Protein AF-A0A7T6VQX2-F1 (afdb_monomer_lite)

Foldseek 3Di:
DVVVLVVVCVVCLVVQLVLVCVPPVDNVVSNVLSVVLSVVCVVCVVVDPCPDDPNVVSNVSSVVSVVVVVVVVVVVVD

pLDDT: mean 91.82, std 10.26, range [51.34, 98.56]

Radius of gyration: 13.03 Å; chains: 1; bounding box: 29×19×43 Å

Sequence (78 aa):
MEIEFDEIYKIYFKDVFLFIKSICKNESLAEEIAQETFFKALKSIDGFDGKVDIKIWLFTIAKNTYYSHYKKEKKDTI

Secondary structure (DSSP, 8-state):
-HHHHHHHHHHHHHHHHHHHHHHH--HHHHHHHHHHHHHHHHHHGGG--SSS-HHHHHHHHHHHHHHHHHHHHHHHT-

Structure (mmCIF, N/CA/C/O backbone):
data_AF-A0A7T6VQX2-F1
#
_entry.id   AF-A0A7T6VQX2-F1
#
loop_
_atom_site.group_PDB
_atom_site.id
_atom_site.type_symbol
_atom_site.label_atom_id
_atom_site.label_alt_id
_atom_site.label_comp_id
_atom_site.label_asym_id
_atom_site.label_entity_id
_atom_site.label_seq_id
_atom_site.pdbx_PDB_ins_code
_atom_site.Cartn_x
_atom_site.Cartn_y
_atom_site.Cartn_z
_atom_site.occupancy
_atom_site.B_iso_or_equiv
_atom_site.auth_seq_id
_atom_site.auth_comp_id
_atom_site.auth_asym_id
_atom_site.auth_atom_id
_atom_site.pdbx_PDB_model_num
ATOM 1 N N . MET A 1 1 ? 11.189 7.063 -14.969 1.00 60.03 1 MET A N 1
ATOM 2 C CA . MET A 1 1 ? 11.015 7.190 -13.507 1.00 60.03 1 MET A CA 1
ATOM 3 C C . MET A 1 1 ? 9.594 7.566 -13.097 1.00 60.03 1 MET A C 1
ATOM 5 O O . MET A 1 1 ? 8.885 6.657 -12.702 1.00 60.03 1 MET A O 1
ATOM 9 N N . GLU A 1 2 ? 9.114 8.816 -13.218 1.00 62.06 2 GLU A N 1
ATOM 10 C CA . GLU A 1 2 ? 7.730 9.143 -12.782 1.00 62.06 2 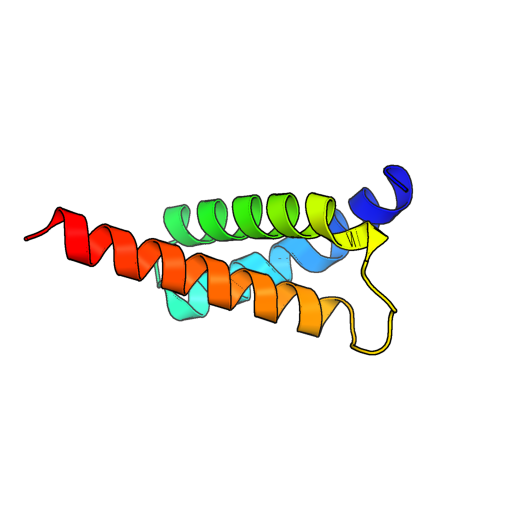GLU A CA 1
ATOM 11 C C 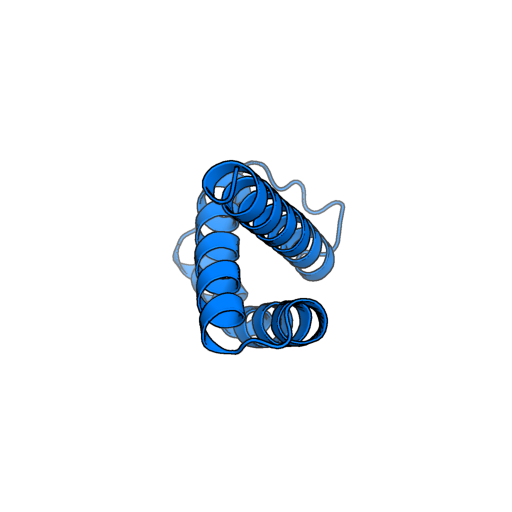. GLU A 1 2 ? 6.644 8.402 -13.582 1.00 62.06 2 GLU A C 1
ATOM 13 O O . GLU A 1 2 ? 5.691 7.891 -13.000 1.00 62.06 2 GLU A O 1
ATOM 18 N N . ILE A 1 3 ? 6.827 8.270 -14.902 1.00 63.28 3 ILE A N 1
ATOM 19 C CA . ILE A 1 3 ? 5.890 7.549 -15.783 1.00 63.28 3 ILE A CA 1
ATOM 20 C C . ILE A 1 3 ? 5.822 6.050 -15.430 1.00 63.28 3 ILE A C 1
ATOM 22 O O . ILE A 1 3 ? 4.743 5.472 -15.428 1.00 63.28 3 ILE A O 1
ATOM 26 N N . GLU A 1 4 ? 6.948 5.429 -15.067 1.00 83.44 4 GLU A N 1
ATOM 27 C CA . GLU A 1 4 ? 7.002 4.000 -14.705 1.00 83.44 4 GLU A CA 1
ATOM 28 C C . GLU A 1 4 ? 6.346 3.730 -13.344 1.00 83.44 4 GLU A C 1
ATOM 30 O O . GLU A 1 4 ? 5.703 2.700 -13.146 1.00 83.44 4 GLU A O 1
ATOM 35 N N . PHE A 1 5 ? 6.465 4.663 -12.395 1.00 89.38 5 PHE A N 1
ATOM 36 C CA . PHE A 1 5 ? 5.834 4.502 -11.088 1.00 89.38 5 PHE A CA 1
ATOM 37 C C . PHE A 1 5 ? 4.310 4.681 -11.145 1.00 89.38 5 PHE A C 1
ATOM 39 O O . PHE A 1 5 ? 3.588 3.997 -10.420 1.00 89.38 5 PHE A O 1
ATOM 46 N N . ASP A 1 6 ? 3.806 5.553 -12.020 1.00 93.12 6 ASP A N 1
ATOM 47 C CA . ASP A 1 6 ? 2.365 5.707 -12.254 1.00 93.12 6 ASP A CA 1
ATOM 48 C C . ASP A 1 6 ? 1.719 4.400 -12.759 1.00 93.12 6 ASP A C 1
ATOM 50 O O . ASP A 1 6 ? 0.628 4.031 -12.318 1.00 93.12 6 ASP A O 1
ATOM 54 N N . GLU A 1 7 ? 2.414 3.631 -13.603 1.00 93.56 7 GLU A N 1
ATOM 55 C CA . GLU A 1 7 ? 1.951 2.304 -14.033 1.00 93.56 7 GLU A CA 1
ATOM 56 C C . GLU A 1 7 ? 1.908 1.308 -12.868 1.00 93.56 7 GLU A C 1
ATOM 58 O O . GLU A 1 7 ? 0.902 0.621 -12.675 1.00 93.56 7 GLU A O 1
ATOM 63 N N . ILE A 1 8 ? 2.955 1.281 -12.036 1.00 94.19 8 ILE A N 1
ATOM 64 C CA . ILE A 1 8 ? 2.991 0.464 -10.812 1.00 94.19 8 ILE A CA 1
ATOM 65 C C . ILE A 1 8 ? 1.819 0.837 -9.895 1.00 94.19 8 ILE A C 1
ATOM 67 O O . ILE A 1 8 ? 1.124 -0.043 -9.383 1.00 94.19 8 ILE A O 1
ATOM 71 N N . TYR A 1 9 ? 1.558 2.131 -9.707 1.00 95.69 9 TYR A N 1
ATOM 72 C CA . TYR A 1 9 ? 0.432 2.608 -8.912 1.00 95.69 9 TYR A CA 1
ATOM 73 C C . TYR A 1 9 ? -0.901 2.097 -9.470 1.00 95.69 9 TYR A C 1
ATOM 75 O O . TYR A 1 9 ? -1.664 1.449 -8.752 1.00 95.69 9 TYR A O 1
ATOM 83 N N . LYS A 1 10 ? -1.162 2.308 -10.763 1.00 95.88 10 LYS A N 1
ATOM 84 C CA . LYS A 1 10 ? -2.409 1.882 -11.418 1.00 95.88 10 LYS A CA 1
ATOM 85 C C . LYS A 1 10 ? -2.639 0.374 -11.332 1.00 95.88 10 LYS A C 1
ATOM 87 O O . LYS A 1 10 ? -3.779 -0.051 -11.149 1.00 95.88 10 LYS A O 1
ATOM 92 N N . ILE A 1 11 ? -1.579 -0.426 -11.442 1.00 96.62 11 ILE A N 1
ATOM 93 C CA . ILE A 1 11 ? -1.663 -1.891 -11.395 1.00 96.62 11 ILE A CA 1
ATOM 94 C C . ILE A 1 11 ? -1.891 -2.387 -9.961 1.00 96.62 11 ILE A C 1
ATOM 96 O O . ILE A 1 11 ? -2.751 -3.238 -9.736 1.00 96.62 11 ILE A O 1
ATOM 100 N N . TYR A 1 12 ? -1.144 -1.869 -8.982 1.00 97.88 12 TYR A N 1
ATOM 101 C CA . TYR A 1 12 ? -1.059 -2.492 -7.658 1.00 97.88 12 TYR A CA 1
ATOM 102 C C . TYR A 1 12 ? -1.833 -1.773 -6.551 1.00 97.88 12 TYR A C 1
ATOM 104 O O . TYR A 1 12 ? -2.009 -2.358 -5.480 1.00 97.88 12 TYR A O 1
ATOM 112 N N . PHE A 1 13 ? -2.327 -0.546 -6.759 1.00 97.88 13 PHE A N 1
ATOM 113 C CA . PHE A 1 13 ? -3.006 0.207 -5.696 1.00 97.88 13 PHE A CA 1
ATOM 114 C C . PHE A 1 13 ? -4.199 -0.554 -5.118 1.00 97.88 13 PHE A C 1
ATOM 116 O O . PHE A 1 13 ? -4.309 -0.716 -3.902 1.00 97.88 13 PHE A O 1
ATOM 123 N N . LYS A 1 14 ? -5.057 -1.095 -5.990 1.00 98.00 14 LYS A N 1
ATOM 124 C CA . LYS A 1 14 ? -6.233 -1.865 -5.570 1.00 98.00 14 LYS A CA 1
ATOM 125 C C . LYS A 1 14 ? -5.851 -3.124 -4.789 1.00 98.00 14 LYS A C 1
ATOM 127 O O . LYS A 1 14 ? -6.501 -3.438 -3.796 1.00 98.00 14 LYS A O 1
ATOM 132 N N . ASP A 1 15 ? -4.792 -3.815 -5.200 1.00 98.19 15 ASP A N 1
ATOM 133 C CA . ASP A 1 15 ? -4.307 -5.018 -4.521 1.00 98.19 15 ASP A CA 1
ATOM 134 C C . ASP A 1 15 ? -3.794 -4.701 -3.112 1.00 98.19 15 ASP A C 1
ATOM 136 O O . ASP A 1 15 ? -4.143 -5.388 -2.151 1.00 98.19 15 ASP A O 1
ATOM 140 N N . VAL A 1 16 ? -3.003 -3.633 -2.975 1.00 98.44 16 VAL A N 1
ATOM 141 C CA . VAL A 1 16 ? -2.492 -3.157 -1.680 1.00 98.44 16 VAL A CA 1
ATOM 142 C C . VAL A 1 16 ? -3.640 -2.704 -0.779 1.00 98.44 16 VAL A C 1
ATOM 144 O O . VAL A 1 16 ? -3.694 -3.092 0.388 1.00 98.44 16 VAL A O 1
ATOM 147 N N . PHE A 1 17 ? -4.588 -1.936 -1.319 1.00 98.56 17 PHE A N 1
ATOM 148 C CA . PHE A 1 17 ? -5.778 -1.497 -0.594 1.00 98.56 17 PHE A CA 1
ATOM 149 C C . PHE A 1 17 ? -6.589 -2.684 -0.064 1.00 98.56 17 PHE A C 1
ATOM 151 O O . PHE A 1 17 ? -6.898 -2.737 1.126 1.00 98.56 17 PHE A O 1
ATOM 158 N N . LEU A 1 18 ? -6.901 -3.671 -0.912 1.00 98.44 18 LEU A N 1
ATOM 159 C CA . LEU A 1 18 ? -7.661 -4.855 -0.501 1.00 98.44 18 LEU A CA 1
ATOM 160 C C . LEU A 1 18 ? -6.902 -5.688 0.535 1.00 98.44 18 LEU A C 1
ATOM 162 O O . LEU A 1 18 ? -7.509 -6.173 1.493 1.00 98.44 18 LEU A O 1
ATOM 166 N N . PHE A 1 19 ? -5.581 -5.814 0.384 1.00 98.25 19 PHE A N 1
ATOM 167 C CA . PHE A 1 19 ? -4.727 -6.470 1.367 1.00 98.25 19 PHE A CA 1
ATOM 168 C C . PHE A 1 19 ? -4.824 -5.787 2.735 1.00 98.25 19 PHE A C 1
ATOM 170 O O . PHE A 1 19 ? -5.128 -6.454 3.724 1.00 98.25 19 PHE A O 1
ATOM 177 N N . ILE A 1 20 ? -4.665 -4.465 2.811 1.00 98.25 20 ILE A N 1
ATOM 178 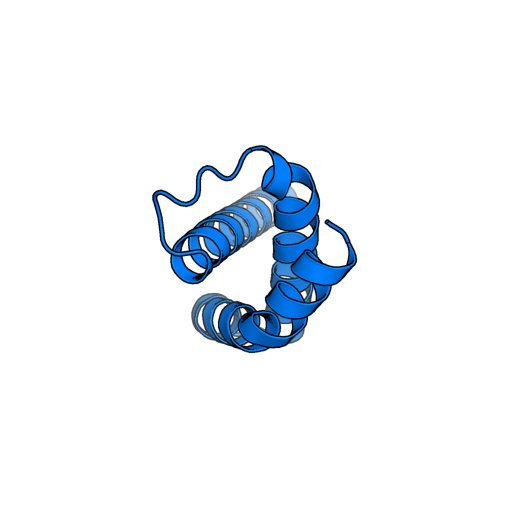C CA . ILE A 1 20 ? -4.755 -3.748 4.090 1.00 98.25 20 ILE A CA 1
ATOM 179 C C . ILE A 1 20 ? -6.175 -3.758 4.648 1.00 98.25 20 ILE A C 1
ATOM 181 O O . ILE A 1 20 ? -6.348 -4.042 5.833 1.00 98.25 20 ILE A O 1
ATOM 185 N N . LYS A 1 21 ? -7.199 -3.563 3.811 1.00 98.38 21 LYS A N 1
ATOM 186 C CA . LYS A 1 21 ? -8.610 -3.668 4.215 1.00 98.38 21 LYS A CA 1
ATOM 187 C C . LYS A 1 21 ? -8.916 -5.030 4.834 1.00 98.38 21 LYS A C 1
ATOM 189 O O . LYS A 1 21 ? -9.685 -5.118 5.793 1.00 98.38 21 LYS A O 1
ATOM 194 N N . SER A 1 22 ? -8.281 -6.097 4.342 1.00 97.81 22 SER A N 1
ATOM 195 C CA . SER A 1 22 ? -8.420 -7.435 4.919 1.00 97.81 22 SER A CA 1
ATOM 196 C C . SER A 1 22 ? -7.852 -7.550 6.341 1.00 97.81 22 SER A C 1
ATOM 198 O O . SER A 1 22 ? -8.361 -8.369 7.109 1.00 97.81 22 SER A O 1
ATOM 200 N N . ILE A 1 23 ? -6.872 -6.715 6.705 1.00 94.81 23 ILE A N 1
ATOM 201 C 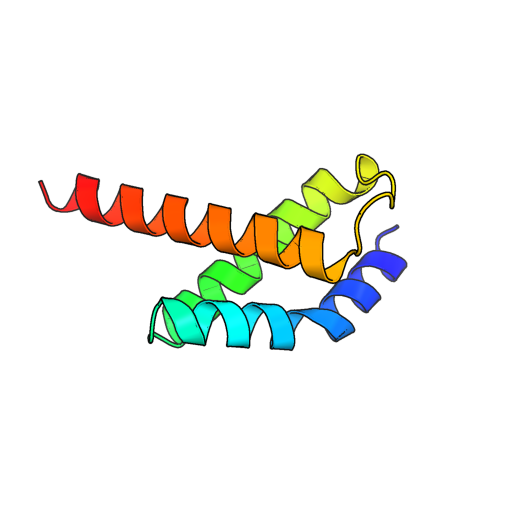CA . ILE A 1 23 ? -6.196 -6.701 8.009 1.00 94.81 23 ILE A CA 1
ATOM 202 C C . ILE A 1 23 ? -6.885 -5.730 8.973 1.00 94.81 23 ILE A C 1
ATOM 204 O O . ILE A 1 23 ? -7.269 -6.131 10.067 1.00 94.81 23 ILE A O 1
ATOM 208 N N . CYS A 1 24 ? -7.065 -4.468 8.576 1.00 94.44 24 CYS A N 1
ATOM 209 C CA . CYS A 1 24 ? -7.576 -3.422 9.463 1.00 94.44 24 CYS A CA 1
ATOM 210 C C . CYS A 1 24 ? -9.106 -3.413 9.592 1.00 94.44 24 CYS A C 1
ATOM 212 O O . CYS A 1 24 ? -9.630 -2.803 10.519 1.00 94.44 24 CYS A O 1
ATOM 214 N N . LYS A 1 25 ? -9.824 -4.069 8.666 1.00 95.19 25 LYS A N 1
ATOM 215 C CA . LYS A 1 25 ? -11.298 -4.104 8.599 1.00 95.19 25 LYS A CA 1
ATOM 216 C C . LYS A 1 25 ? -11.961 -2.716 8.578 1.00 95.19 25 LYS A C 1
ATOM 218 O O . LYS A 1 25 ? -13.137 -2.596 8.903 1.00 95.19 25 LYS A O 1
ATOM 223 N N . ASN A 1 26 ? -11.232 -1.686 8.156 1.00 96.38 26 ASN A N 1
ATOM 224 C CA . ASN A 1 26 ? -11.702 -0.310 8.051 1.00 96.38 26 ASN A CA 1
ATOM 225 C C . ASN A 1 26 ? -11.319 0.243 6.673 1.00 96.38 26 ASN A C 1
ATOM 227 O O . ASN A 1 26 ? -10.156 0.203 6.287 1.00 96.38 26 ASN A O 1
ATOM 231 N N . GLU A 1 27 ? -12.305 0.723 5.919 1.00 97.00 27 GLU A N 1
ATOM 232 C CA . GLU A 1 27 ? -12.095 1.208 4.553 1.00 97.00 27 GLU A CA 1
ATOM 233 C C . GLU A 1 27 ? -11.266 2.493 4.498 1.00 97.00 27 GLU A C 1
ATOM 235 O O . GLU A 1 27 ? -10.273 2.530 3.777 1.00 97.00 27 GLU A O 1
ATOM 240 N N . SER A 1 28 ? -11.621 3.493 5.309 1.00 97.06 28 SER A N 1
ATOM 241 C CA . SER A 1 28 ? -10.915 4.777 5.365 1.00 97.06 28 SER A CA 1
ATOM 242 C C . SER A 1 28 ? -9.454 4.589 5.766 1.00 97.06 28 SER A C 1
ATOM 244 O O . SER A 1 28 ? -8.557 5.126 5.126 1.00 97.06 28 SER A O 1
ATOM 246 N N . LEU A 1 29 ? -9.205 3.768 6.791 1.00 96.25 29 LEU A N 1
ATOM 247 C CA . LEU A 1 29 ? -7.845 3.469 7.232 1.00 96.25 29 LEU A CA 1
ATOM 248 C C . LEU A 1 29 ? -7.079 2.663 6.175 1.00 96.25 29 LEU A C 1
ATOM 250 O O . LEU A 1 29 ? -5.888 2.873 5.977 1.00 96.25 29 LEU A O 1
ATOM 254 N N . ALA A 1 30 ? -7.732 1.726 5.484 1.00 98.00 30 ALA A N 1
ATOM 255 C CA . ALA A 1 30 ? -7.076 0.980 4.415 1.00 98.00 30 ALA A CA 1
ATOM 256 C C . ALA A 1 30 ? -6.644 1.884 3.259 1.00 98.00 30 ALA A C 1
ATOM 258 O O . ALA A 1 30 ? -5.557 1.690 2.717 1.00 98.00 30 ALA A O 1
ATOM 259 N N . GLU A 1 31 ? -7.477 2.857 2.895 1.00 98.00 31 GLU A N 1
ATOM 260 C CA . GLU A 1 31 ? -7.159 3.838 1.866 1.00 98.00 31 GLU A CA 1
ATOM 261 C C . GLU A 1 31 ? -5.989 4.733 2.286 1.00 98.00 31 GLU A C 1
ATOM 263 O O . GLU A 1 31 ? -5.025 4.856 1.531 1.00 98.00 31 GLU A O 1
ATOM 268 N N . GLU A 1 32 ? -6.011 5.266 3.510 1.00 97.38 32 GLU A N 1
ATOM 269 C CA . GLU A 1 32 ? -4.920 6.078 4.063 1.00 97.38 32 GLU A CA 1
ATOM 270 C C . GLU A 1 32 ? -3.583 5.320 4.051 1.00 97.38 32 GLU A C 1
ATOM 272 O O . GLU A 1 32 ? -2.582 5.796 3.508 1.00 97.38 32 GLU A O 1
ATOM 277 N N . ILE A 1 33 ? -3.570 4.088 4.571 1.00 98.06 33 ILE A N 1
ATOM 278 C CA . ILE A 1 33 ? -2.367 3.251 4.593 1.00 98.06 33 ILE A CA 1
ATOM 279 C C . ILE A 1 33 ? -1.903 2.908 3.175 1.00 98.06 33 ILE A C 1
ATOM 281 O O . ILE A 1 33 ? -0.695 2.878 2.922 1.00 98.06 33 ILE A O 1
ATOM 285 N N . ALA A 1 34 ? -2.817 2.635 2.240 1.00 98.12 34 ALA A N 1
ATOM 286 C CA . ALA A 1 34 ? -2.455 2.368 0.851 1.00 98.12 34 ALA A CA 1
ATOM 287 C C . ALA A 1 34 ? -1.798 3.599 0.209 1.00 98.12 34 ALA A C 1
ATOM 289 O O . ALA A 1 34 ? -0.730 3.474 -0.387 1.00 98.12 34 ALA A O 1
ATOM 290 N N . GLN A 1 35 ? -2.360 4.795 0.391 1.00 97.62 35 GLN A N 1
ATOM 291 C CA . GLN A 1 35 ? -1.760 6.039 -0.099 1.00 97.62 35 GLN A CA 1
ATOM 292 C C . GLN A 1 35 ? -0.360 6.266 0.497 1.00 97.62 35 GLN A C 1
ATOM 294 O O . GLN A 1 35 ? 0.603 6.486 -0.243 1.00 97.62 35 GLN A O 1
ATOM 299 N N . GLU A 1 36 ? -0.206 6.120 1.818 1.00 97.75 36 GLU A N 1
ATOM 300 C CA . GLU A 1 36 ? 1.093 6.265 2.487 1.00 97.75 36 GLU A CA 1
ATOM 301 C C . GLU A 1 36 ? 2.109 5.210 2.007 1.00 97.75 36 GLU A C 1
ATOM 303 O O . GLU A 1 36 ? 3.300 5.500 1.861 1.00 97.75 36 GLU A O 1
ATOM 308 N N . THR A 1 37 ? 1.647 3.993 1.704 1.00 97.94 37 THR A N 1
ATOM 309 C CA . THR A 1 37 ? 2.480 2.920 1.140 1.00 97.94 37 THR A CA 1
ATOM 310 C C . THR A 1 37 ? 3.102 3.346 -0.181 1.00 97.94 37 THR A C 1
ATOM 312 O O . THR A 1 37 ? 4.320 3.246 -0.334 1.00 97.94 37 THR A O 1
ATOM 315 N N . PHE A 1 38 ? 2.300 3.842 -1.126 1.00 97.38 38 PHE A N 1
ATOM 316 C CA . PHE A 1 38 ? 2.813 4.263 -2.430 1.00 97.38 38 PHE A CA 1
ATOM 317 C C . PHE A 1 38 ? 3.678 5.518 -2.331 1.00 97.38 38 PHE A C 1
ATOM 319 O O . PHE A 1 38 ? 4.676 5.616 -3.036 1.00 97.38 38 PHE A O 1
ATOM 326 N N . PHE A 1 39 ? 3.391 6.424 -1.394 1.00 96.44 39 PHE A N 1
ATOM 327 C CA . PHE A 1 39 ? 4.274 7.557 -1.121 1.00 96.44 39 PHE A CA 1
ATOM 328 C C . PHE A 1 39 ? 5.660 7.115 -0.618 1.00 96.44 39 PHE A C 1
ATOM 330 O O . PHE A 1 39 ? 6.687 7.626 -1.068 1.00 96.44 39 PHE A O 1
ATOM 337 N N . LYS A 1 40 ? 5.719 6.135 0.292 1.00 96.25 40 LYS A N 1
ATOM 338 C CA . LYS A 1 40 ? 6.989 5.554 0.765 1.00 96.25 40 LYS A CA 1
ATOM 339 C C . LYS A 1 40 ? 7.708 4.762 -0.320 1.00 96.25 40 LYS A C 1
ATOM 341 O O . LYS A 1 40 ? 8.933 4.842 -0.410 1.00 96.25 40 LYS A O 1
ATOM 346 N N . ALA A 1 41 ? 6.956 4.016 -1.125 1.00 96.00 41 ALA A N 1
ATOM 347 C CA . ALA A 1 41 ? 7.490 3.265 -2.250 1.00 96.00 41 ALA A CA 1
ATOM 348 C C . ALA A 1 41 ? 8.119 4.207 -3.282 1.00 96.00 41 ALA A C 1
ATOM 350 O O . ALA A 1 41 ? 9.266 3.987 -3.646 1.00 96.00 41 ALA A O 1
ATOM 351 N N . LEU A 1 42 ? 7.450 5.306 -3.648 1.00 94.88 42 LEU A N 1
ATOM 352 C CA . LEU A 1 42 ? 7.993 6.321 -4.557 1.00 94.88 42 LEU A CA 1
ATOM 353 C C . LEU A 1 42 ? 9.323 6.893 -4.050 1.00 94.88 42 LEU A C 1
ATOM 355 O O . LEU A 1 42 ? 10.255 7.063 -4.821 1.00 94.88 42 LEU A O 1
ATOM 359 N N . LYS A 1 43 ? 9.452 7.132 -2.740 1.00 93.81 43 LYS A N 1
ATOM 360 C CA . LYS A 1 43 ? 10.708 7.615 -2.136 1.00 93.81 43 LYS A CA 1
ATOM 361 C C . LYS A 1 43 ? 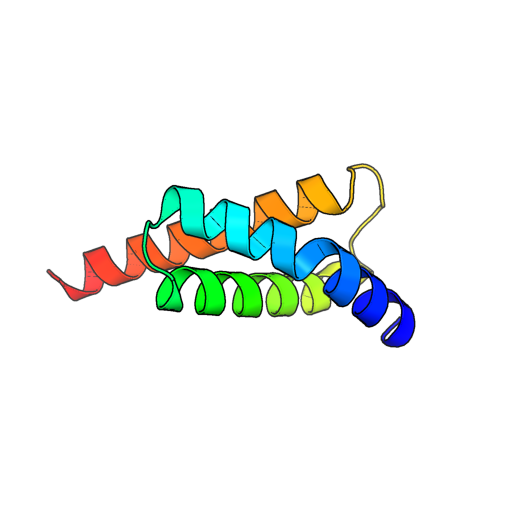11.833 6.582 -2.099 1.00 93.81 43 LYS A C 1
ATOM 363 O O . LYS A 1 43 ? 12.979 6.952 -1.878 1.00 93.81 43 LYS A O 1
ATOM 368 N N . SER A 1 44 ? 11.500 5.301 -2.221 1.00 93.00 44 SER A N 1
ATOM 369 C CA . SER A 1 44 ? 12.441 4.189 -2.045 1.00 93.00 44 SER A CA 1
ATOM 370 C C . SER A 1 44 ? 12.696 3.417 -3.342 1.00 93.00 44 SER A C 1
ATOM 372 O O . SER A 1 44 ? 13.523 2.508 -3.342 1.00 93.00 44 SER A O 1
ATOM 374 N N . ILE A 1 45 ? 11.987 3.749 -4.427 1.00 91.25 45 ILE A N 1
ATOM 375 C CA . ILE A 1 45 ? 12.007 2.998 -5.686 1.00 91.25 45 ILE A CA 1
ATOM 376 C C . ILE A 1 45 ? 13.378 3.046 -6.363 1.00 91.25 45 ILE A C 1
ATOM 378 O O . ILE A 1 45 ? 13.802 2.045 -6.925 1.00 91.25 45 ILE A O 1
ATOM 382 N N . ASP A 1 46 ? 14.121 4.144 -6.217 1.00 90.00 46 ASP A N 1
ATOM 383 C CA . ASP A 1 46 ? 15.471 4.283 -6.782 1.00 90.00 46 ASP A CA 1
ATOM 384 C C . ASP A 1 46 ? 16.471 3.271 -6.192 1.00 90.00 46 ASP A C 1
ATOM 386 O O . ASP A 1 46 ? 17.481 2.948 -6.812 1.00 90.00 46 ASP A O 1
ATOM 390 N N . GLY A 1 47 ? 16.195 2.759 -4.986 1.00 88.38 47 GLY A N 1
ATOM 391 C CA . GLY A 1 47 ? 16.990 1.723 -4.323 1.00 88.38 47 GLY A CA 1
ATOM 392 C C . GLY A 1 47 ? 16.462 0.301 -4.525 1.00 88.38 47 GLY A C 1
ATOM 393 O O . GLY A 1 47 ? 17.010 -0.638 -3.947 1.00 88.38 47 GLY A O 1
ATOM 394 N N . PHE A 1 48 ? 15.384 0.123 -5.290 1.00 89.00 48 PHE A N 1
ATOM 395 C CA . PHE A 1 48 ? 14.800 -1.185 -5.546 1.00 89.00 48 PHE A CA 1
ATOM 396 C C . PHE A 1 48 ? 15.625 -1.939 -6.596 1.00 89.00 48 PHE A C 1
ATOM 398 O O . PHE A 1 48 ? 15.691 -1.552 -7.757 1.00 89.00 48 PHE A O 1
ATOM 405 N N . ASP A 1 49 ? 16.252 -3.042 -6.187 1.00 88.06 49 ASP A N 1
ATOM 406 C CA . ASP A 1 49 ? 17.168 -3.819 -7.031 1.00 88.06 49 ASP A CA 1
ATOM 407 C C . ASP A 1 49 ? 16.483 -4.919 -7.863 1.00 88.06 49 ASP A C 1
ATOM 409 O O . ASP A 1 49 ? 17.159 -5.698 -8.535 1.00 88.06 49 ASP A O 1
ATOM 413 N N . GLY A 1 50 ? 15.149 -5.013 -7.801 1.00 88.44 50 GLY A N 1
ATOM 414 C CA . GLY A 1 50 ? 14.360 -5.986 -8.557 1.00 88.44 50 GLY A CA 1
ATOM 415 C C . GLY A 1 50 ? 14.555 -7.449 -8.142 1.00 88.44 50 GLY A C 1
ATOM 416 O O . GLY A 1 50 ? 14.034 -8.337 -8.814 1.00 88.44 50 GLY A O 1
ATOM 417 N N . LYS A 1 51 ? 15.277 -7.741 -7.048 1.00 92.00 51 LYS A N 1
ATOM 418 C CA . LYS A 1 51 ? 15.496 -9.130 -6.594 1.00 92.00 51 LYS A CA 1
ATOM 419 C C . LYS A 1 51 ? 14.242 -9.795 -6.038 1.00 92.00 51 LYS A C 1
ATOM 421 O O . LYS A 1 51 ? 14.174 -11.020 -5.968 1.00 92.00 51 LYS A O 1
ATOM 426 N N . VAL A 1 52 ? 13.277 -8.995 -5.599 1.00 92.38 52 VAL A N 1
ATOM 427 C CA . VAL A 1 52 ? 11.971 -9.455 -5.126 1.00 92.38 52 VAL A CA 1
ATOM 428 C C . VAL A 1 52 ? 10.891 -8.921 -6.051 1.00 92.38 52 VAL A C 1
ATOM 430 O O . VAL A 1 52 ? 11.041 -7.848 -6.624 1.00 92.38 52 VAL A O 1
ATOM 433 N N . ASP A 1 53 ? 9.790 -9.654 -6.181 1.00 94.31 53 ASP A N 1
ATOM 434 C CA . ASP A 1 53 ? 8.641 -9.192 -6.958 1.00 94.31 53 ASP A CA 1
ATOM 435 C C . ASP A 1 53 ? 8.101 -7.863 -6.391 1.00 94.31 53 ASP A C 1
ATOM 437 O O . ASP A 1 53 ? 7.944 -7.710 -5.172 1.00 94.31 53 ASP A O 1
ATOM 441 N N . ILE A 1 54 ? 7.808 -6.901 -7.272 1.00 94.44 54 ILE A N 1
ATOM 442 C CA . ILE A 1 54 ? 7.343 -5.558 -6.895 1.00 94.44 54 ILE A CA 1
ATOM 443 C C . ILE A 1 54 ? 6.075 -5.608 -6.030 1.00 94.44 54 ILE A C 1
ATOM 445 O O . ILE A 1 54 ? 5.943 -4.835 -5.082 1.00 94.44 54 ILE A O 1
ATOM 449 N N . LYS A 1 55 ? 5.172 -6.566 -6.269 1.00 95.19 55 LYS A N 1
ATOM 450 C CA . LYS A 1 55 ? 3.959 -6.762 -5.467 1.00 95.19 55 LYS A CA 1
ATOM 451 C C . LYS A 1 55 ? 4.301 -7.205 -4.047 1.00 95.19 55 LYS A C 1
ATOM 453 O O . LYS A 1 55 ? 3.734 -6.684 -3.086 1.00 95.19 55 LYS A O 1
ATOM 458 N N . ILE A 1 56 ? 5.252 -8.131 -3.898 1.00 96.69 56 ILE A N 1
ATOM 459 C CA . ILE A 1 56 ? 5.732 -8.601 -2.586 1.00 96.69 56 ILE A CA 1
ATOM 460 C C . ILE A 1 56 ? 6.404 -7.452 -1.826 1.00 96.69 56 ILE A C 1
ATOM 462 O O . ILE A 1 56 ? 6.188 -7.275 -0.620 1.00 96.69 56 ILE A O 1
ATOM 466 N N . TRP A 1 57 ? 7.191 -6.642 -2.532 1.00 97.25 57 TRP A N 1
ATOM 467 C CA . TRP A 1 57 ? 7.831 -5.463 -1.964 1.00 97.25 57 TRP A CA 1
ATOM 468 C C . TRP A 1 57 ? 6.805 -4.431 -1.475 1.00 97.25 57 TRP A C 1
ATOM 470 O O . TRP A 1 57 ? 6.852 -4.027 -0.311 1.00 97.25 57 TRP A O 1
ATOM 480 N N . LEU A 1 58 ? 5.804 -4.097 -2.296 1.00 97.75 58 LEU A N 1
ATOM 481 C CA . LEU A 1 58 ? 4.711 -3.193 -1.923 1.00 97.75 58 LEU A CA 1
ATOM 482 C C . LEU A 1 58 ? 3.924 -3.705 -0.708 1.00 97.75 58 LEU A C 1
ATOM 484 O O . LEU A 1 58 ? 3.652 -2.939 0.216 1.00 97.75 58 LEU A O 1
ATOM 488 N N . PHE A 1 59 ? 3.616 -5.004 -0.642 1.00 97.75 59 PHE A N 1
ATOM 489 C CA . PHE A 1 59 ? 2.929 -5.595 0.516 1.00 97.75 59 PHE A CA 1
ATOM 490 C C . PHE A 1 59 ? 3.765 -5.525 1.795 1.00 97.75 59 PHE A C 1
ATOM 492 O O . PHE A 1 59 ? 3.220 -5.348 2.889 1.00 97.75 59 PHE A O 1
ATOM 499 N N . THR A 1 60 ? 5.090 -5.609 1.674 1.00 97.12 60 THR A N 1
ATOM 500 C CA . THR 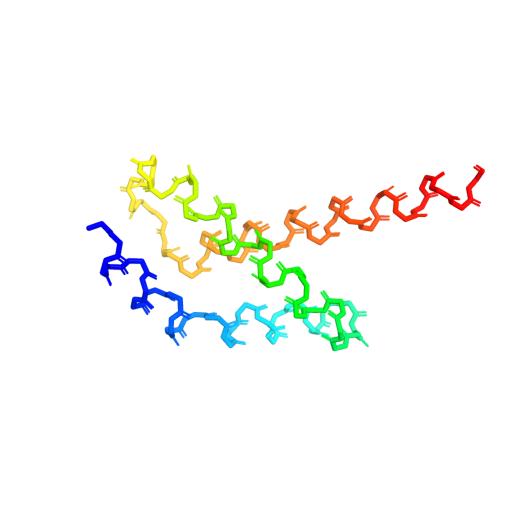A 1 60 ? 6.002 -5.435 2.809 1.00 97.12 60 THR A CA 1
ATOM 501 C C . THR A 1 60 ? 5.946 -4.004 3.342 1.00 97.12 60 THR A C 1
ATOM 503 O O . THR A 1 60 ? 5.788 -3.810 4.550 1.00 97.12 60 THR A O 1
ATOM 506 N N . ILE A 1 61 ? 5.998 -3.002 2.457 1.00 97.56 61 ILE A N 1
ATOM 507 C CA . ILE A 1 61 ? 5.859 -1.586 2.835 1.00 97.56 61 ILE A CA 1
ATOM 508 C C . ILE A 1 61 ? 4.486 -1.334 3.470 1.00 97.56 61 ILE A C 1
ATOM 510 O O . ILE A 1 61 ? 4.409 -0.689 4.520 1.00 97.56 61 ILE A O 1
ATOM 514 N N . ALA A 1 62 ? 3.418 -1.882 2.888 1.00 98.19 62 ALA A N 1
ATOM 515 C CA . ALA A 1 62 ? 2.053 -1.697 3.369 1.00 98.19 62 ALA A CA 1
ATOM 516 C C . ALA A 1 62 ? 1.860 -2.258 4.777 1.00 98.19 62 ALA A C 1
ATOM 518 O O . ALA A 1 62 ? 1.387 -1.566 5.680 1.00 98.19 62 ALA A O 1
ATOM 519 N N . LYS A 1 63 ? 2.318 -3.494 4.999 1.00 97.56 63 LYS A N 1
ATOM 520 C CA . LYS A 1 63 ? 2.276 -4.148 6.308 1.00 97.56 63 LYS A CA 1
ATOM 521 C C . LYS A 1 63 ? 3.045 -3.346 7.361 1.00 97.56 63 LYS A C 1
ATOM 523 O O . LYS A 1 63 ? 2.538 -3.120 8.458 1.00 97.56 63 LYS A O 1
ATOM 528 N N . ASN A 1 64 ? 4.251 -2.884 7.030 1.00 97.19 64 ASN A N 1
ATOM 529 C CA . ASN A 1 64 ? 5.067 -2.080 7.943 1.00 97.19 64 ASN A CA 1
ATOM 530 C C . ASN A 1 64 ? 4.417 -0.724 8.252 1.00 97.19 64 ASN A C 1
ATOM 532 O O . ASN A 1 64 ? 4.486 -0.249 9.388 1.00 97.19 64 ASN A O 1
ATOM 536 N N . THR A 1 65 ? 3.760 -0.117 7.262 1.00 97.44 65 THR A N 1
ATOM 537 C CA . THR A 1 65 ? 3.036 1.149 7.417 1.00 97.44 65 THR A CA 1
ATOM 538 C C . THR A 1 65 ? 1.839 0.978 8.346 1.00 97.44 65 THR A C 1
ATOM 540 O O . THR A 1 65 ? 1.741 1.705 9.332 1.00 97.44 65 THR A O 1
ATOM 543 N N . TYR A 1 66 ? 1.030 -0.064 8.144 1.00 97.00 66 TYR A N 1
ATOM 544 C CA . TYR A 1 66 ? -0.082 -0.396 9.035 1.00 97.00 66 TYR A CA 1
ATOM 545 C C . TYR A 1 66 ? 0.358 -0.634 10.485 1.00 97.00 66 TYR A C 1
ATOM 547 O O . TYR A 1 66 ? -0.190 -0.034 11.405 1.00 97.00 66 TYR A O 1
ATOM 555 N N . TYR A 1 67 ? 1.383 -1.460 10.723 1.00 95.12 67 TYR A N 1
ATOM 556 C CA . TYR A 1 67 ? 1.857 -1.695 12.093 1.00 95.12 67 TYR A CA 1
ATOM 557 C C . TYR A 1 67 ? 2.440 -0.440 12.747 1.00 95.12 67 TYR A C 1
ATOM 559 O O . TYR A 1 67 ? 2.323 -0.269 13.962 1.00 95.12 67 TYR A O 1
ATOM 567 N N . SER A 1 68 ? 3.054 0.443 11.957 1.00 93.94 68 SER A N 1
ATOM 568 C CA . SER A 1 68 ? 3.538 1.731 12.453 1.00 93.94 68 SER A CA 1
ATOM 569 C C . SER A 1 68 ? 2.381 2.637 12.872 1.00 93.94 68 SER A C 1
ATOM 571 O O . SER A 1 68 ? 2.470 3.253 13.932 1.00 93.94 68 SER A O 1
ATOM 573 N N . HIS A 1 69 ? 1.299 2.676 12.088 1.00 92.31 69 HIS A N 1
ATOM 574 C CA . HIS A 1 69 ? 0.066 3.386 12.431 1.00 92.31 69 HIS A CA 1
ATOM 575 C C . HIS A 1 69 ? -0.553 2.827 13.716 1.00 92.31 69 HIS A C 1
ATOM 577 O O . HIS A 1 69 ? -0.679 3.537 14.709 1.00 92.31 69 HIS A O 1
ATOM 583 N N . TYR A 1 70 ? -0.790 1.515 13.756 1.00 90.56 70 TYR A N 1
ATOM 584 C CA . TYR A 1 70 ? -1.388 0.833 14.905 1.00 90.56 70 TYR A CA 1
ATOM 585 C C . TYR A 1 70 ? -0.598 1.037 16.210 1.00 90.56 70 TYR A C 1
ATOM 587 O O . TYR A 1 70 ? -1.165 1.183 17.294 1.00 90.56 70 TYR A O 1
ATOM 595 N N . LYS A 1 71 ? 0.740 1.067 16.131 1.00 88.06 71 LYS A N 1
ATOM 596 C CA . LYS A 1 71 ? 1.596 1.330 17.296 1.00 88.06 71 LYS A CA 1
ATOM 597 C C . LYS A 1 71 ? 1.481 2.773 17.800 1.00 88.06 71 LYS A C 1
ATOM 599 O O . LYS A 1 71 ? 1.651 2.979 19.000 1.00 88.06 71 LYS A O 1
ATOM 604 N N . LYS A 1 72 ? 1.248 3.750 16.917 1.00 85.81 72 LYS A N 1
ATOM 605 C CA . LYS A 1 72 ? 1.031 5.155 17.298 1.00 85.81 72 LYS A CA 1
ATOM 606 C C . LYS A 1 72 ? -0.318 5.322 17.988 1.00 85.81 72 LYS A C 1
ATOM 608 O O . LYS A 1 72 ? -0.331 5.772 19.124 1.00 85.81 72 LYS A O 1
ATOM 613 N N . GLU A 1 73 ? -1.390 4.790 17.402 1.00 83.81 73 GLU A N 1
ATOM 614 C CA . GLU A 1 73 ? -2.735 4.834 18.001 1.00 83.81 73 GLU A CA 1
ATOM 615 C C . GLU A 1 73 ? -2.757 4.274 19.432 1.00 83.81 73 GLU A C 1
ATOM 617 O O . GLU A 1 73 ? -3.337 4.863 20.343 1.00 83.81 73 GLU A O 1
ATOM 622 N N . LYS A 1 74 ? -2.049 3.161 19.671 1.00 75.88 74 LYS A N 1
ATOM 623 C CA . LYS A 1 74 ? -1.920 2.591 21.020 1.00 75.88 74 LYS A CA 1
ATOM 624 C C . LYS A 1 74 ? -1.149 3.460 22.010 1.00 75.88 74 LYS A C 1
ATOM 626 O O . LYS A 1 74 ? -1.380 3.319 23.204 1.00 75.88 74 LYS A O 1
ATOM 631 N N . LYS A 1 75 ? -0.205 4.283 21.551 1.00 74.19 75 LYS A N 1
ATOM 632 C CA . LYS A 1 75 ? 0.541 5.203 22.421 1.00 74.19 75 LYS A CA 1
ATOM 633 C C . LYS A 1 75 ? -0.266 6.450 22.754 1.00 74.19 75 LYS A C 1
ATOM 635 O O . LYS A 1 75 ? -0.147 6.924 23.870 1.00 74.19 75 LYS A O 1
ATOM 640 N N . ASP A 1 76 ? -1.080 6.932 21.820 1.00 68.00 76 ASP A N 1
ATOM 641 C CA . ASP A 1 76 ? -1.910 8.127 22.018 1.00 68.00 76 ASP A CA 1
ATOM 642 C C . ASP A 1 76 ? -3.127 7.860 22.928 1.00 68.00 76 ASP A C 1
ATOM 644 O O . ASP A 1 76 ? -3.766 8.791 23.407 1.00 68.00 76 ASP A O 1
ATOM 648 N N . THR A 1 77 ? -3.441 6.585 23.192 1.00 59.00 77 THR A N 1
ATOM 649 C CA . THR A 1 77 ? -4.544 6.159 24.075 1.00 59.00 77 THR A CA 1
ATOM 650 C C . THR A 1 77 ? -4.100 5.923 25.538 1.00 59.00 77 THR A C 1
ATOM 652 O O . THR A 1 77 ? -4.912 5.482 26.349 1.00 59.00 77 THR A O 1
ATOM 655 N N . ILE A 1 78 ? -2.829 6.175 25.895 1.00 51.34 78 ILE A N 1
ATOM 656 C CA . ILE A 1 78 ? -2.268 5.968 27.252 1.00 51.34 78 ILE A CA 1
ATOM 657 C C . ILE A 1 78 ? -1.885 7.302 27.890 1.00 51.34 78 ILE A C 1
ATOM 659 O O . ILE A 1 78 ? -1.226 8.110 27.202 1.00 51.34 78 ILE A O 1
#